Protein AF-A0A917JZK0-F1 (afdb_monomer_lite)

Foldseek 3Di:
DDPVVVVVVVVVVVVVVLCVVQVLPCPPVNVVLLVVLVVQLVVCVVVVNVVSNVVSVVVSVVVVVVSSVVSGPPVPDDVVVVCVVVPPPPPDPPDPVVVVVPPPPDDDDDDDDD

Sequence (114 aa):
MSQTGLMFQRLTMRLRMFIAILHLDYGGAAVDLIARANAGIFEAIRNGDGDDAARRWRVKVERSVRYMAARLPDDHFDPDLWGTIAGRAAPEPGDPRMNCAAEQHGDDRPRNIP

Secondary structure (DSSP, 8-state):
--HHHHHHHHHHHHHHHHHHHTT----HHHHHHHHHHHHHHHHHHHTT-HHHHHHHHHHHHHHHHHHHHTTS-TTT--HHHHHHHS--PPPPTT-GGGGGGSTTS---------

Organism: NCBI:txid89367

Radius of gyration: 22.59 Å; chains: 1; bounding box: 51×58×58 Å

Structure (mmCIF, N/CA/C/O backbone):
data_AF-A0A917JZK0-F1
#
_entry.id   AF-A0A917JZK0-F1
#
loop_
_atom_site.group_PDB
_atom_site.id
_atom_site.type_symbol
_atom_site.label_atom_id
_atom_site.label_alt_id
_atom_site.label_comp_id
_atom_site.label_asym_id
_atom_site.label_entity_id
_atom_site.label_seq_id
_atom_site.pdbx_PDB_ins_code
_atom_site.Cartn_x
_atom_site.Cartn_y
_atom_site.Cartn_z
_atom_site.occupancy
_atom_site.B_iso_or_equiv
_atom_site.auth_seq_id
_atom_site.auth_comp_id
_atom_site.auth_asym_id
_atom_site.auth_atom_id
_atom_site.pdbx_PDB_model_num
ATOM 1 N N . MET A 1 1 ? 11.403 2.290 22.614 1.00 55.97 1 MET A N 1
ATOM 2 C CA . MET A 1 1 ? 10.854 2.046 21.258 1.00 55.97 1 MET A CA 1
ATOM 3 C C . MET A 1 1 ? 10.500 0.574 21.143 1.00 55.97 1 MET A C 1
ATOM 5 O O . MET A 1 1 ? 11.315 -0.249 21.536 1.00 55.97 1 MET A O 1
ATOM 9 N N . SER A 1 2 ? 9.299 0.238 20.674 1.00 78.44 2 SER A N 1
ATOM 10 C CA . SER A 1 2 ? 8.872 -1.157 20.505 1.00 78.44 2 SER A CA 1
ATOM 11 C C . SER A 1 2 ? 9.589 -1.818 19.320 1.00 78.44 2 SER A C 1
ATOM 13 O O . SER A 1 2 ? 9.923 -1.158 18.334 1.00 78.44 2 SER A O 1
ATOM 15 N N . GLN A 1 3 ? 9.805 -3.133 19.396 1.00 77.06 3 GLN A N 1
ATOM 16 C CA . GLN A 1 3 ? 10.429 -3.940 18.337 1.00 77.06 3 GLN A CA 1
ATOM 17 C C . GLN A 1 3 ? 9.729 -3.776 16.975 1.00 77.06 3 GLN A C 1
ATOM 19 O O . GLN A 1 3 ? 10.386 -3.694 15.936 1.00 77.06 3 GLN A O 1
ATOM 24 N N . THR A 1 4 ? 8.406 -3.610 16.986 1.00 73.12 4 THR A N 1
ATOM 25 C CA . THR A 1 4 ? 7.583 -3.319 15.804 1.00 73.12 4 THR A CA 1
ATOM 26 C C . THR A 1 4 ? 7.980 -2.012 15.111 1.00 73.12 4 THR A C 1
ATOM 28 O O . THR A 1 4 ? 8.026 -1.960 13.883 1.00 73.12 4 THR A O 1
ATOM 31 N N . GLY A 1 5 ? 8.325 -0.967 15.872 1.00 80.12 5 GLY A N 1
ATOM 32 C CA . GLY A 1 5 ? 8.746 0.322 15.313 1.00 80.12 5 GLY A CA 1
ATOM 33 C C . GLY A 1 5 ? 10.058 0.226 14.530 1.00 80.12 5 GLY A C 1
ATOM 34 O O . GLY A 1 5 ? 10.166 0.759 13.426 1.00 80.12 5 GLY A O 1
ATOM 35 N N . LEU A 1 6 ? 11.031 -0.531 15.047 1.00 79.00 6 LEU A N 1
ATOM 36 C CA . LEU A 1 6 ? 12.308 -0.771 14.363 1.00 79.00 6 LEU A CA 1
ATOM 37 C C . LEU A 1 6 ? 12.136 -1.605 13.086 1.00 79.00 6 LEU A C 1
ATOM 39 O O . LEU A 1 6 ? 12.790 -1.329 12.077 1.00 79.00 6 LEU A O 1
ATOM 43 N N . MET A 1 7 ? 11.240 -2.597 13.099 1.00 76.81 7 MET A N 1
ATOM 44 C CA . MET A 1 7 ? 10.906 -3.371 11.898 1.00 76.81 7 MET A CA 1
ATOM 45 C C . MET A 1 7 ? 10.280 -2.486 10.817 1.00 76.81 7 MET A C 1
ATOM 47 O O . MET A 1 7 ? 10.711 -2.536 9.665 1.00 76.81 7 MET A O 1
ATOM 51 N N . PHE A 1 8 ? 9.333 -1.622 11.189 1.00 75.38 8 PHE A N 1
ATOM 52 C CA . PHE A 1 8 ? 8.718 -0.664 10.268 1.00 75.38 8 PHE A CA 1
ATOM 53 C C . PHE A 1 8 ? 9.735 0.303 9.664 1.00 75.38 8 PHE A C 1
ATOM 55 O O . PHE A 1 8 ? 9.700 0.577 8.462 1.00 75.38 8 PHE A O 1
ATOM 62 N N . GLN A 1 9 ? 10.667 0.801 10.474 1.00 76.00 9 GLN A N 1
ATOM 63 C CA . GLN A 1 9 ? 11.707 1.710 10.008 1.00 76.00 9 GLN A CA 1
ATOM 64 C C . GLN A 1 9 ? 12.640 1.027 8.998 1.00 76.00 9 GLN A C 1
ATOM 66 O O . GLN A 1 9 ? 12.891 1.578 7.924 1.00 76.00 9 GLN A O 1
ATOM 71 N N . ARG A 1 10 ? 13.095 -0.201 9.289 1.00 84.12 10 ARG A N 1
ATOM 72 C CA . ARG A 1 10 ? 13.914 -1.000 8.358 1.00 84.12 10 ARG A CA 1
ATOM 73 C C . ARG A 1 10 ? 13.168 -1.312 7.063 1.00 84.12 10 ARG A C 1
ATOM 75 O O . ARG A 1 10 ? 13.746 -1.173 5.987 1.00 84.12 10 ARG A O 1
ATOM 82 N N . LEU A 1 11 ? 11.894 -1.690 7.155 1.00 79.38 11 LEU A N 1
ATOM 83 C CA . LEU A 1 11 ? 11.044 -1.943 5.992 1.00 79.38 11 LEU A CA 1
ATOM 84 C C . LEU A 1 11 ? 10.902 -0.689 5.124 1.00 79.38 11 LEU A C 1
ATOM 86 O O . LEU A 1 11 ? 11.087 -0.750 3.913 1.00 79.38 11 LEU A O 1
ATOM 90 N N . THR A 1 12 ? 10.638 0.458 5.747 1.00 79.25 12 THR A N 1
ATOM 91 C CA . THR A 1 12 ? 10.505 1.740 5.046 1.00 79.25 12 THR A CA 1
ATOM 92 C C . THR A 1 12 ? 11.798 2.109 4.320 1.00 79.25 12 THR A C 1
ATOM 94 O O . THR A 1 12 ? 11.759 2.568 3.180 1.00 79.25 12 THR A O 1
ATOM 97 N N . MET A 1 13 ? 12.953 1.894 4.954 1.00 80.12 13 MET A N 1
ATOM 98 C CA . MET A 1 13 ? 14.251 2.176 4.343 1.00 80.12 13 MET A CA 1
ATOM 99 C C . MET A 1 13 ? 14.526 1.265 3.141 1.00 80.12 13 MET A C 1
ATOM 101 O O . MET A 1 13 ? 14.900 1.761 2.080 1.00 80.12 13 MET A O 1
ATOM 105 N N . ARG A 1 14 ? 14.257 -0.041 3.272 1.00 81.75 14 ARG A N 1
ATOM 106 C CA . ARG A 1 14 ? 14.382 -1.010 2.170 1.00 81.75 14 ARG A CA 1
ATOM 107 C C . ARG A 1 14 ? 13.461 -0.673 1.001 1.00 81.75 14 ARG A C 1
ATOM 109 O O . ARG A 1 14 ? 13.899 -0.708 -0.141 1.00 81.75 14 ARG A O 1
ATOM 116 N N . LEU A 1 15 ? 12.216 -0.288 1.282 1.00 79.69 15 LEU A N 1
ATOM 117 C CA . LEU A 1 15 ? 11.267 0.117 0.249 1.00 79.69 15 LEU A CA 1
ATOM 118 C C . LEU A 1 15 ? 11.755 1.362 -0.503 1.00 79.69 15 LEU A C 1
ATOM 120 O O . LEU A 1 15 ? 11.725 1.383 -1.725 1.00 79.69 15 LEU A O 1
ATOM 124 N N . ARG A 1 16 ? 12.259 2.380 0.206 1.00 80.75 16 ARG A N 1
ATOM 125 C CA . ARG A 1 16 ? 12.818 3.587 -0.429 1.00 80.75 16 ARG A CA 1
ATOM 126 C C . ARG A 1 16 ? 14.021 3.277 -1.318 1.00 80.75 16 ARG A C 1
ATOM 128 O O . ARG A 1 16 ? 14.118 3.837 -2.402 1.00 80.75 16 ARG A O 1
ATOM 135 N N . MET A 1 17 ? 14.905 2.380 -0.880 1.00 76.31 17 MET A N 1
ATOM 136 C CA . MET A 1 17 ? 16.029 1.917 -1.700 1.00 76.31 17 MET A CA 1
ATOM 137 C C . MET A 1 17 ? 15.547 1.192 -2.958 1.00 76.31 17 MET A C 1
ATOM 139 O O . MET A 1 17 ? 16.023 1.503 -4.040 1.00 76.31 17 MET A O 1
ATOM 143 N N . PHE A 1 18 ? 14.572 0.286 -2.838 1.00 76.88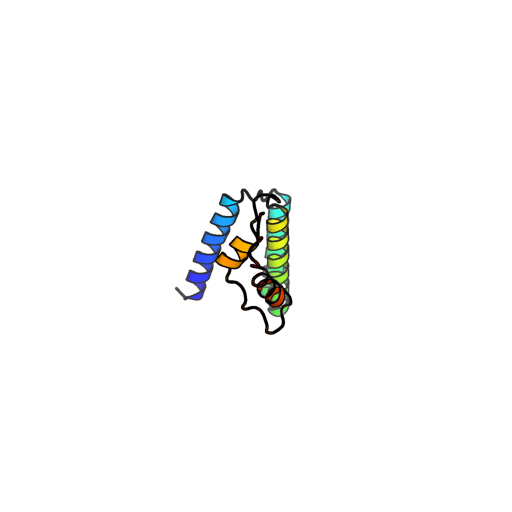 18 PHE A N 1
ATOM 144 C CA . PHE A 1 18 ? 13.998 -0.434 -3.981 1.00 76.88 18 PHE A CA 1
ATOM 145 C C . PHE A 1 18 ? 13.389 0.522 -5.014 1.00 76.88 18 PHE A C 1
ATOM 147 O O . PHE A 1 18 ? 13.659 0.409 -6.205 1.00 76.88 18 PHE A O 1
ATOM 154 N N . ILE A 1 19 ? 12.634 1.516 -4.541 1.00 73.12 19 ILE A N 1
ATOM 155 C CA . ILE A 1 19 ? 12.043 2.565 -5.379 1.00 73.12 19 ILE A CA 1
ATOM 156 C C . ILE A 1 19 ? 13.120 3.353 -6.133 1.00 73.12 19 ILE A C 1
ATOM 158 O O . ILE A 1 19 ? 12.978 3.583 -7.332 1.00 73.12 19 ILE A O 1
ATOM 162 N N . ALA A 1 20 ? 14.190 3.747 -5.438 1.00 73.56 20 ALA A N 1
ATOM 163 C CA . ALA A 1 20 ? 15.282 4.512 -6.026 1.00 73.56 20 ALA A CA 1
ATOM 164 C C . ALA A 1 20 ? 16.091 3.691 -7.044 1.00 73.56 20 ALA A C 1
ATOM 166 O O . ALA A 1 20 ? 16.359 4.182 -8.133 1.00 73.56 20 ALA A O 1
ATOM 167 N N . ILE A 1 21 ? 16.446 2.444 -6.711 1.00 70.25 21 ILE A N 1
ATOM 168 C CA . ILE A 1 21 ? 17.255 1.558 -7.566 1.00 70.25 21 ILE A CA 1
ATOM 169 C C . ILE A 1 21 ? 16.525 1.221 -8.865 1.00 70.25 21 ILE A C 1
ATOM 171 O O . ILE A 1 21 ? 17.133 1.213 -9.929 1.00 70.25 21 ILE A O 1
ATOM 175 N N . LEU A 1 22 ? 15.222 0.956 -8.789 1.00 70.50 22 LEU A N 1
ATOM 176 C CA . LEU A 1 22 ? 14.434 0.551 -9.951 1.00 70.50 22 LEU A CA 1
ATOM 177 C C . LEU A 1 22 ? 13.897 1.727 -10.764 1.00 70.50 22 LEU A C 1
ATOM 179 O O . LEU A 1 22 ? 13.119 1.505 -11.687 1.00 70.50 22 LEU A O 1
ATOM 183 N N . HIS A 1 23 ? 14.255 2.964 -10.394 1.00 69.25 23 HIS A N 1
ATOM 184 C CA . HIS A 1 23 ? 13.680 4.186 -10.959 1.00 69.25 23 HIS A CA 1
ATOM 185 C C . HIS A 1 23 ? 12.159 4.079 -11.125 1.00 69.25 23 HIS A C 1
ATOM 187 O O . HIS A 1 23 ? 11.596 4.421 -12.166 1.00 69.25 23 HIS A O 1
ATOM 193 N N . LEU A 1 24 ? 11.485 3.573 -10.086 1.00 69.06 24 LEU A N 1
ATOM 194 C CA . LEU A 1 24 ? 10.034 3.460 -10.077 1.00 69.06 24 LEU A CA 1
ATOM 195 C C . LEU A 1 24 ? 9.451 4.872 -10.087 1.00 69.06 24 LEU A C 1
ATOM 197 O O . LEU A 1 24 ? 9.309 5.502 -9.039 1.00 69.06 24 LEU A O 1
ATOM 201 N N . ASP A 1 25 ? 9.134 5.375 -11.280 1.00 65.88 25 ASP A N 1
ATOM 202 C CA . ASP A 1 25 ? 8.515 6.681 -11.439 1.00 65.88 25 ASP A CA 1
ATOM 203 C C . ASP A 1 25 ? 7.061 6.606 -10.957 1.00 65.88 25 ASP A C 1
ATOM 205 O O . ASP A 1 25 ? 6.126 6.168 -11.652 1.00 65.88 25 ASP A O 1
ATOM 209 N N . TYR A 1 26 ? 6.885 6.995 -9.695 1.00 66.62 26 TYR A N 1
ATOM 210 C CA . TYR A 1 26 ? 5.594 7.315 -9.113 1.00 66.62 26 TYR A CA 1
ATOM 211 C C . TYR A 1 26 ? 5.155 8.681 -9.637 1.00 66.62 26 TYR A C 1
ATOM 213 O O . TYR A 1 26 ? 5.138 9.667 -8.904 1.00 66.62 26 TYR A O 1
ATOM 221 N N . GLY A 1 27 ? 4.762 8.728 -10.910 1.00 65.75 27 GLY A N 1
ATOM 222 C CA . GLY A 1 27 ? 4.083 9.892 -11.466 1.00 65.75 27 GLY A CA 1
ATOM 223 C C . GLY A 1 27 ? 2.817 10.242 -10.668 1.00 65.75 27 GLY A C 1
ATOM 224 O O . GLY A 1 27 ? 2.326 9.450 -9.855 1.00 65.75 27 GLY A O 1
ATOM 225 N N . GLY A 1 28 ? 2.242 11.421 -10.924 1.00 65.12 28 GLY A N 1
ATOM 226 C CA . GLY A 1 28 ? 1.138 11.982 -10.124 1.00 65.12 28 GLY A CA 1
ATOM 227 C C . GLY A 1 28 ? -0.039 11.025 -9.875 1.00 65.12 28 GLY A C 1
ATOM 228 O O . GLY A 1 28 ? -0.540 10.935 -8.757 1.00 65.12 28 GLY A O 1
ATOM 229 N N . ALA A 1 29 ? -0.403 10.199 -10.862 1.00 64.75 29 ALA A N 1
ATOM 230 C CA . ALA A 1 29 ? -1.479 9.214 -10.725 1.00 64.75 29 ALA A CA 1
ATOM 231 C C . ALA A 1 29 ? -1.225 8.150 -9.631 1.00 64.75 29 ALA A C 1
ATOM 233 O O . ALA A 1 29 ? -2.167 7.691 -8.979 1.00 64.75 29 ALA A O 1
ATOM 234 N N . ALA A 1 30 ? 0.033 7.758 -9.403 1.00 71.62 30 ALA A N 1
ATOM 235 C CA . ALA A 1 30 ? 0.395 6.789 -8.371 1.00 71.62 30 ALA A CA 1
ATOM 236 C C . ALA A 1 30 ? 0.380 7.421 -6.970 1.00 71.62 30 ALA A C 1
ATOM 238 O O . ALA A 1 30 ? -0.067 6.787 -6.010 1.00 71.62 30 ALA A O 1
ATOM 239 N N . VAL A 1 31 ? 0.798 8.686 -6.861 1.00 75.25 31 VAL A N 1
ATOM 240 C CA . VAL A 1 31 ? 0.724 9.472 -5.619 1.00 75.25 31 VAL A CA 1
ATOM 241 C C . VAL A 1 31 ? -0.731 9.646 -5.184 1.00 75.25 31 VAL A C 1
ATOM 243 O O . VAL A 1 31 ? -1.075 9.346 -4.039 1.00 75.25 31 VAL A O 1
ATOM 246 N N . ASP A 1 32 ? -1.608 10.013 -6.116 1.00 78.31 32 ASP A N 1
ATOM 247 C CA . ASP A 1 32 ? -3.038 10.177 -5.857 1.00 78.31 32 ASP A CA 1
ATOM 248 C C . ASP A 1 32 ? -3.715 8.869 -5.428 1.00 78.31 32 ASP A C 1
ATOM 250 O O . ASP A 1 32 ? -4.569 8.849 -4.536 1.00 78.31 32 ASP A O 1
ATOM 254 N N . LEU A 1 33 ? -3.331 7.746 -6.044 1.00 78.38 33 LEU A N 1
ATOM 255 C CA . LEU A 1 33 ? -3.829 6.423 -5.671 1.00 78.38 33 LEU A CA 1
ATOM 256 C C . LEU A 1 33 ? -3.426 6.058 -4.234 1.00 78.38 33 LEU A C 1
ATOM 258 O O . LEU A 1 33 ? -4.259 5.558 -3.473 1.00 78.38 33 LEU A O 1
ATOM 262 N N . ILE A 1 34 ? -2.174 6.325 -3.853 1.00 82.81 34 ILE A N 1
ATOM 263 C CA . ILE A 1 34 ? -1.664 6.074 -2.499 1.00 82.81 34 ILE A CA 1
ATOM 264 C C . ILE A 1 34 ? -2.379 6.967 -1.482 1.00 82.81 34 ILE A C 1
ATOM 266 O O . ILE A 1 34 ? -2.799 6.473 -0.434 1.00 82.81 34 ILE A O 1
ATOM 270 N N . ALA A 1 35 ? -2.560 8.253 -1.794 1.00 84.88 35 ALA A N 1
ATOM 271 C CA . ALA A 1 35 ? -3.246 9.203 -0.924 1.00 84.88 35 ALA A CA 1
ATOM 272 C C . ALA A 1 35 ? -4.700 8.783 -0.661 1.00 84.88 35 ALA A C 1
ATOM 274 O O . ALA A 1 35 ? -5.112 8.680 0.496 1.00 84.88 35 ALA A O 1
ATOM 275 N N . ARG A 1 36 ? -5.454 8.435 -1.715 1.00 86.81 36 ARG A N 1
ATOM 276 C CA . ARG A 1 36 ? -6.834 7.932 -1.584 1.00 86.81 36 ARG A CA 1
ATOM 277 C C . ARG A 1 36 ? -6.910 6.645 -0.765 1.00 86.81 36 ARG A C 1
ATOM 279 O O . ARG A 1 36 ? -7.785 6.511 0.087 1.00 86.81 36 ARG A O 1
ATOM 286 N N . ALA A 1 37 ? -5.992 5.706 -0.991 1.00 86.31 37 ALA A N 1
ATOM 287 C CA . ALA A 1 37 ? -5.956 4.458 -0.232 1.00 86.31 37 ALA A CA 1
ATOM 288 C C . ALA A 1 37 ? -5.665 4.699 1.260 1.00 86.31 37 ALA A C 1
ATOM 290 O O . ALA A 1 37 ? -6.309 4.094 2.115 1.00 86.31 37 ALA A O 1
ATOM 291 N N . ASN A 1 38 ? -4.742 5.611 1.579 1.00 89.75 38 ASN A N 1
ATOM 292 C CA . ASN A 1 38 ? -4.429 5.983 2.958 1.00 89.75 38 ASN A CA 1
ATOM 293 C C . ASN A 1 38 ? -5.616 6.657 3.652 1.00 89.75 38 ASN A C 1
ATOM 295 O O . ASN A 1 38 ? -5.932 6.292 4.782 1.00 89.75 38 ASN A O 1
ATOM 299 N N . ALA A 1 39 ? -6.300 7.582 2.971 1.00 92.06 39 ALA A N 1
ATOM 300 C CA . ALA A 1 39 ? -7.506 8.219 3.496 1.00 92.06 39 ALA A CA 1
ATOM 301 C C . ALA A 1 39 ? -8.591 7.176 3.809 1.00 92.06 39 ALA A C 1
ATOM 303 O O . ALA A 1 39 ? -9.179 7.193 4.885 1.00 92.06 39 ALA A O 1
ATOM 304 N N . GLY A 1 40 ? -8.787 6.199 2.918 1.00 91.12 40 GLY A N 1
ATOM 305 C CA . GLY A 1 40 ? -9.720 5.101 3.151 1.00 91.12 40 GLY A CA 1
ATOM 306 C C . GLY A 1 40 ? -9.364 4.238 4.367 1.00 91.12 40 GLY A C 1
ATOM 307 O O . GLY A 1 40 ? -10.262 3.850 5.110 1.00 91.12 40 GLY A O 1
ATOM 308 N N . ILE A 1 41 ? -8.084 3.931 4.587 1.00 91.81 41 ILE A N 1
ATOM 309 C CA . ILE A 1 41 ? -7.639 3.173 5.770 1.00 91.81 41 ILE A CA 1
ATOM 310 C C . ILE A 1 41 ? -7.859 3.998 7.043 1.00 91.81 41 ILE A C 1
ATOM 312 O O . ILE A 1 41 ? -8.378 3.477 8.026 1.00 91.81 41 ILE A O 1
ATOM 316 N N . PHE A 1 42 ? -7.501 5.283 7.014 1.00 92.44 42 PHE A N 1
ATOM 317 C CA . PHE A 1 42 ? -7.672 6.186 8.149 1.00 92.44 42 PHE A CA 1
ATOM 318 C C . PHE A 1 42 ? -9.142 6.328 8.552 1.00 92.44 42 PHE A C 1
ATOM 320 O O . PHE A 1 42 ? -9.455 6.240 9.733 1.00 92.44 42 PHE A O 1
ATOM 327 N N . GLU A 1 43 ? -10.050 6.462 7.585 1.00 95.38 43 GLU A N 1
ATOM 328 C CA . GLU A 1 43 ? -11.490 6.530 7.847 1.00 95.38 43 GLU A CA 1
ATOM 329 C C . GLU A 1 43 ? -12.036 5.255 8.502 1.00 95.38 43 GLU A C 1
ATOM 331 O O . GLU A 1 43 ? -12.810 5.340 9.452 1.00 95.38 43 GLU A O 1
ATOM 336 N N . ALA A 1 44 ? -11.600 4.073 8.058 1.00 94.00 44 ALA A N 1
ATOM 337 C CA . ALA A 1 44 ? -11.999 2.810 8.683 1.00 94.00 44 ALA A CA 1
ATOM 338 C C . ALA A 1 44 ? -11.511 2.722 10.141 1.00 94.00 44 ALA A C 1
ATOM 340 O O . ALA A 1 44 ? -12.289 2.396 11.036 1.00 94.00 44 ALA A O 1
ATOM 341 N N . ILE A 1 45 ? -10.258 3.124 10.397 1.00 94.44 45 ILE A N 1
ATOM 342 C CA . ILE A 1 45 ? -9.703 3.217 11.757 1.00 94.44 45 ILE A CA 1
ATOM 343 C C . ILE A 1 45 ? -10.505 4.212 12.605 1.00 94.44 45 ILE A C 1
ATOM 345 O O . ILE A 1 45 ? -10.866 3.900 13.737 1.00 94.44 45 ILE A O 1
ATOM 349 N N . ARG A 1 46 ? -10.817 5.394 12.059 1.00 95.56 46 ARG A N 1
ATOM 350 C CA . ARG A 1 46 ? -11.585 6.447 12.741 1.00 95.56 46 ARG A CA 1
ATOM 351 C C . ARG A 1 46 ? -12.992 5.979 13.120 1.00 95.56 46 ARG A C 1
ATOM 353 O O . ARG A 1 46 ? -13.503 6.380 14.159 1.00 95.56 46 ARG A O 1
ATOM 360 N N . ASN A 1 47 ? -13.597 5.125 12.299 1.00 95.25 47 ASN A N 1
ATOM 361 C CA . ASN A 1 47 ? -14.912 4.538 12.551 1.00 95.25 47 ASN A CA 1
ATOM 362 C C . ASN A 1 47 ? -14.862 3.279 13.442 1.00 95.25 47 ASN A C 1
ATOM 364 O O . ASN A 1 47 ? -15.908 2.704 13.724 1.00 95.25 47 ASN A O 1
ATOM 368 N N . GLY A 1 48 ? -13.676 2.845 13.888 1.00 96.12 48 GLY A N 1
ATOM 369 C CA . GLY A 1 48 ? -13.504 1.653 14.725 1.00 96.12 48 GLY A CA 1
ATOM 370 C C . GLY A 1 48 ? -13.614 0.321 13.973 1.00 96.12 48 GLY A C 1
ATOM 371 O O . GLY A 1 48 ? -13.642 -0.730 14.608 1.00 96.12 48 GLY A O 1
ATOM 372 N N . ASP A 1 49 ? -13.649 0.343 12.639 1.00 95.12 49 ASP A N 1
ATOM 373 C CA . ASP A 1 49 ? -13.748 -0.856 11.804 1.00 95.12 49 ASP A CA 1
ATOM 374 C C . ASP A 1 49 ? -12.347 -1.366 11.428 1.00 95.12 49 ASP A C 1
ATOM 376 O O . ASP A 1 49 ? -11.766 -1.035 10.386 1.00 95.12 49 ASP A O 1
ATOM 380 N N . GLY A 1 50 ? -11.771 -2.159 12.335 1.00 93.00 50 GLY A N 1
ATOM 381 C CA . GLY A 1 50 ? -10.442 -2.748 12.167 1.00 93.00 50 GLY A CA 1
ATOM 382 C C . GLY A 1 50 ? -10.350 -3.748 11.009 1.00 93.00 50 GLY A C 1
ATOM 383 O O . GLY A 1 50 ? -9.307 -3.829 10.354 1.00 93.00 50 GLY A O 1
ATOM 384 N N . ASP A 1 51 ? -11.433 -4.466 10.711 1.00 94.56 51 ASP A N 1
ATOM 385 C CA . ASP A 1 51 ? -11.466 -5.462 9.638 1.00 94.56 51 ASP A CA 1
ATOM 386 C C . ASP A 1 51 ? -11.501 -4.796 8.261 1.00 94.56 51 ASP A C 1
ATOM 388 O O . ASP A 1 51 ? -10.755 -5.190 7.355 1.00 94.56 51 ASP A O 1
ATOM 392 N N . ASP A 1 52 ? -12.296 -3.734 8.099 1.00 93.19 52 ASP A N 1
ATOM 393 C CA . ASP A 1 52 ? -12.266 -2.903 6.896 1.00 93.19 52 ASP A CA 1
ATOM 394 C C . ASP A 1 52 ? -10.906 -2.213 6.732 1.00 93.19 52 ASP A C 1
ATOM 396 O O . ASP A 1 52 ? -10.336 -2.230 5.637 1.00 93.19 52 ASP A O 1
ATOM 400 N N . ALA A 1 53 ? -10.316 -1.690 7.811 1.00 92.75 53 ALA A N 1
ATOM 401 C CA . ALA A 1 53 ? -8.977 -1.105 7.763 1.00 92.75 53 ALA A CA 1
ATOM 402 C C . ALA A 1 53 ? -7.925 -2.123 7.282 1.00 92.75 53 ALA A C 1
ATOM 404 O O . ALA A 1 53 ? -7.137 -1.827 6.375 1.00 92.75 53 ALA A O 1
ATOM 405 N N . ALA A 1 54 ? -7.944 -3.345 7.824 1.00 91.44 54 ALA A N 1
ATOM 406 C CA . ALA A 1 54 ? -7.035 -4.417 7.428 1.00 91.44 54 ALA A CA 1
ATOM 407 C C . ALA A 1 54 ? -7.268 -4.865 5.975 1.00 91.44 54 ALA A C 1
ATOM 409 O O . ALA A 1 54 ? -6.310 -5.093 5.230 1.00 91.44 54 ALA A O 1
ATOM 410 N N . ARG A 1 55 ? -8.529 -4.962 5.536 1.00 92.62 55 ARG A N 1
ATOM 411 C CA . ARG A 1 55 ? -8.886 -5.272 4.144 1.00 92.62 55 ARG A CA 1
ATOM 412 C C . ARG A 1 55 ? -8.361 -4.203 3.186 1.00 92.62 55 ARG A C 1
ATOM 414 O O . ARG A 1 55 ? -7.690 -4.539 2.209 1.00 92.62 55 ARG A O 1
ATOM 421 N N . ARG A 1 56 ? -8.606 -2.921 3.475 1.00 91.81 56 ARG A N 1
ATOM 422 C CA . ARG A 1 56 ? -8.123 -1.789 2.663 1.00 91.81 56 ARG A CA 1
ATOM 423 C C . ARG A 1 56 ? -6.600 -1.747 2.602 1.00 91.81 56 ARG A C 1
ATOM 425 O O . ARG A 1 56 ? -6.040 -1.499 1.533 1.00 91.81 56 ARG A O 1
ATOM 432 N N . TRP A 1 57 ? -5.928 -2.046 3.712 1.00 90.38 57 TRP A N 1
ATOM 433 C CA . TRP A 1 57 ? -4.472 -2.140 3.753 1.00 90.38 57 TRP A CA 1
ATOM 434 C C . TRP A 1 57 ? -3.932 -3.249 2.840 1.00 90.38 57 TRP A C 1
ATOM 436 O O . TRP A 1 57 ? -3.043 -2.974 2.032 1.00 90.38 57 TRP A O 1
ATOM 446 N N . ARG A 1 58 ? -4.504 -4.461 2.879 1.00 90.06 58 ARG A N 1
ATOM 447 C CA . ARG A 1 58 ? -4.098 -5.570 1.990 1.00 90.06 58 ARG A CA 1
ATOM 448 C C . ARG A 1 58 ? -4.258 -5.209 0.513 1.00 90.06 58 ARG A C 1
ATOM 450 O O . ARG A 1 58 ? -3.314 -5.357 -0.257 1.00 90.06 58 ARG A O 1
ATOM 457 N N . VAL A 1 59 ? -5.411 -4.647 0.142 1.00 88.38 59 VAL A N 1
ATOM 458 C CA . VAL A 1 59 ? -5.688 -4.210 -1.238 1.00 88.38 59 VAL A CA 1
ATOM 459 C C . VAL A 1 59 ? -4.710 -3.124 -1.690 1.00 88.38 59 VAL A C 1
ATOM 461 O O . VAL A 1 59 ? -4.237 -3.150 -2.827 1.00 88.38 59 VAL A O 1
ATOM 464 N N . LYS A 1 60 ? -4.371 -2.168 -0.814 1.00 87.12 60 LYS A N 1
ATOM 465 C CA . LYS A 1 60 ? -3.355 -1.149 -1.109 1.00 87.12 60 LYS A CA 1
ATOM 466 C C . LYS A 1 60 ? -2.006 -1.800 -1.410 1.00 87.12 60 LYS A C 1
ATOM 468 O O . LYS A 1 60 ? -1.388 -1.450 -2.411 1.00 87.12 60 LYS A O 1
ATOM 473 N N . VAL A 1 61 ? -1.556 -2.720 -0.555 1.00 84.81 61 VAL A N 1
ATOM 474 C CA . VAL A 1 61 ? -0.268 -3.406 -0.721 1.00 84.81 61 VAL A CA 1
ATOM 475 C C . VAL A 1 61 ? -0.235 -4.180 -2.038 1.00 84.81 61 VAL A C 1
ATOM 477 O O . VAL A 1 61 ? 0.694 -3.984 -2.816 1.00 84.81 61 VAL A O 1
ATOM 480 N N . GLU A 1 62 ? -1.264 -4.972 -2.339 1.00 83.00 62 GLU A N 1
ATOM 481 C CA . GLU A 1 62 ? -1.339 -5.752 -3.581 1.00 83.00 62 GLU A CA 1
ATOM 482 C C . GLU A 1 62 ? -1.292 -4.858 -4.828 1.00 83.00 62 GLU A C 1
ATOM 484 O O . GLU A 1 62 ? -0.512 -5.104 -5.748 1.00 83.00 62 GLU A O 1
ATOM 489 N N . ARG A 1 63 ? -2.078 -3.773 -4.849 1.00 81.62 63 ARG A N 1
ATOM 490 C CA . ARG A 1 63 ? -2.082 -2.819 -5.968 1.00 81.62 63 ARG A CA 1
ATOM 491 C C . ARG A 1 63 ? -0.733 -2.136 -6.142 1.00 81.62 63 ARG A C 1
ATOM 493 O O . ARG A 1 63 ? -0.280 -1.978 -7.271 1.00 81.62 63 ARG A O 1
ATOM 500 N N . SER A 1 64 ? -0.088 -1.744 -5.044 1.00 79.19 64 SER A N 1
ATOM 501 C CA . SER A 1 64 ? 1.251 -1.158 -5.087 1.00 79.19 64 SER A CA 1
ATOM 502 C C . SER A 1 64 ? 2.279 -2.149 -5.627 1.00 79.19 64 SER A C 1
ATOM 504 O O . SER A 1 64 ? 3.064 -1.772 -6.488 1.00 79.19 64 SER A O 1
ATOM 506 N N . VAL A 1 65 ? 2.256 -3.410 -5.184 1.00 80.06 65 VAL A N 1
ATOM 507 C CA . VAL A 1 65 ? 3.165 -4.453 -5.687 1.00 80.06 65 VAL A CA 1
ATOM 508 C C . VAL A 1 65 ? 2.935 -4.710 -7.172 1.00 80.06 65 VAL A C 1
ATOM 510 O O . VAL A 1 65 ? 3.896 -4.706 -7.932 1.00 80.06 65 VAL A O 1
ATOM 513 N N . ARG A 1 66 ? 1.678 -4.848 -7.611 1.00 79.25 66 ARG A N 1
ATOM 514 C CA . ARG A 1 66 ? 1.352 -5.049 -9.030 1.00 79.25 66 ARG A CA 1
ATOM 515 C C . ARG A 1 66 ? 1.802 -3.873 -9.897 1.00 79.25 66 ARG A C 1
ATOM 517 O O . ARG A 1 66 ? 2.351 -4.092 -10.969 1.00 79.25 66 ARG A O 1
ATOM 524 N N . TYR A 1 67 ? 1.606 -2.641 -9.425 1.00 77.62 67 TYR A N 1
ATOM 525 C CA . TYR A 1 67 ? 2.079 -1.440 -10.118 1.00 77.62 67 TYR A CA 1
ATOM 526 C C . TYR A 1 67 ? 3.609 -1.393 -10.211 1.00 77.62 67 TYR A C 1
ATOM 528 O O . TYR A 1 67 ? 4.138 -1.066 -11.268 1.00 77.62 67 TYR A O 1
ATOM 536 N N . MET A 1 68 ? 4.315 -1.734 -9.126 1.00 76.31 68 MET A N 1
ATOM 537 C CA . MET A 1 68 ? 5.779 -1.789 -9.125 1.00 76.31 68 MET A CA 1
ATOM 538 C C . MET A 1 68 ? 6.299 -2.872 -10.073 1.00 76.31 68 MET A C 1
ATOM 540 O O . MET A 1 68 ? 7.185 -2.592 -10.867 1.00 76.31 68 MET A O 1
ATOM 544 N N . ALA A 1 69 ? 5.711 -4.070 -10.037 1.00 76.50 69 ALA A N 1
ATOM 545 C CA . ALA A 1 69 ? 6.101 -5.178 -10.903 1.00 76.50 69 ALA A CA 1
ATOM 546 C C . ALA A 1 69 ? 5.904 -4.851 -12.391 1.00 76.50 69 ALA A C 1
ATOM 548 O O . ALA A 1 69 ? 6.787 -5.112 -13.192 1.00 76.50 69 ALA A O 1
ATOM 549 N N . ALA A 1 70 ? 4.789 -4.209 -12.751 1.00 76.25 70 ALA A N 1
ATOM 550 C CA . ALA A 1 70 ? 4.497 -3.821 -14.133 1.00 76.25 70 ALA A CA 1
ATOM 551 C C . ALA A 1 70 ? 5.393 -2.693 -14.682 1.00 76.25 70 ALA A C 1
ATOM 553 O O . ALA A 1 70 ? 5.322 -2.381 -15.867 1.00 76.25 70 ALA A O 1
ATOM 554 N N . ARG A 1 71 ? 6.175 -2.024 -13.826 1.00 73.75 71 ARG A N 1
ATOM 555 C CA . ARG A 1 71 ? 7.118 -0.966 -14.221 1.00 73.75 71 ARG A CA 1
ATOM 556 C C . ARG A 1 71 ? 8.556 -1.463 -14.350 1.00 73.75 71 ARG A C 1
ATOM 558 O O . ARG A 1 71 ? 9.420 -0.683 -14.739 1.00 73.75 71 ARG A O 1
ATOM 565 N N . LEU A 1 72 ? 8.816 -2.707 -13.963 1.00 70.81 72 LEU A N 1
ATOM 566 C CA . LEU A 1 72 ? 10.126 -3.313 -14.120 1.00 70.81 72 LEU A CA 1
ATOM 567 C C . LEU A 1 72 ? 10.367 -3.595 -15.609 1.00 70.81 72 LEU A C 1
ATOM 569 O O . LEU A 1 72 ? 9.439 -4.051 -16.275 1.00 70.81 72 LEU A O 1
ATOM 573 N N . PRO A 1 73 ? 11.572 -3.333 -16.143 1.00 63.88 73 PRO A N 1
ATOM 574 C CA . PRO A 1 73 ? 11.923 -3.773 -17.489 1.00 63.88 73 PRO A CA 1
ATOM 575 C C . PRO A 1 73 ? 11.881 -5.306 -17.558 1.00 63.88 73 PRO A C 1
ATOM 577 O O . PRO A 1 73 ? 12.393 -5.964 -16.643 1.00 63.88 73 PRO A O 1
ATOM 580 N N . ASP A 1 74 ? 11.324 -5.865 -18.638 1.00 61.12 74 ASP A N 1
ATOM 581 C CA . ASP A 1 74 ? 11.252 -7.320 -18.869 1.00 61.12 74 ASP A CA 1
ATOM 582 C C . ASP A 1 74 ? 12.649 -7.982 -18.836 1.00 61.12 74 ASP A C 1
ATOM 584 O O . ASP A 1 74 ? 12.797 -9.144 -18.469 1.00 61.12 74 ASP A O 1
ATOM 588 N N . ASP A 1 75 ? 13.692 -7.209 -19.139 1.00 57.88 75 ASP A N 1
ATOM 589 C CA . ASP A 1 75 ? 15.095 -7.608 -19.248 1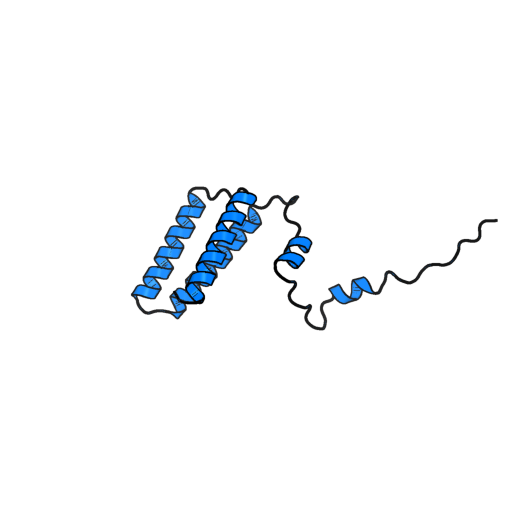.00 57.88 75 ASP A CA 1
ATOM 590 C C . ASP A 1 75 ? 15.917 -7.397 -17.953 1.00 57.88 75 ASP A C 1
ATOM 592 O O . ASP A 1 75 ? 17.122 -7.668 -17.924 1.00 57.88 75 ASP A O 1
ATOM 596 N N . HIS A 1 76 ? 15.304 -6.917 -16.861 1.00 56.44 76 HIS A N 1
ATOM 597 C CA . HIS A 1 76 ? 16.022 -6.617 -15.607 1.00 56.44 76 HIS A CA 1
ATOM 598 C C . HIS A 1 76 ? 15.416 -7.193 -14.325 1.00 56.44 76 HIS A C 1
ATOM 600 O O . HIS A 1 76 ? 16.079 -7.164 -13.284 1.00 56.44 76 HIS A O 1
ATOM 606 N N . PHE A 1 77 ? 14.200 -7.741 -14.362 1.00 59.84 77 PHE A N 1
ATOM 607 C CA . PHE A 1 77 ? 13.659 -8.469 -13.216 1.00 59.84 77 PHE A CA 1
ATOM 608 C C . PHE A 1 77 ? 13.940 -9.963 -13.347 1.00 59.84 77 PHE A C 1
ATOM 610 O O . PHE A 1 77 ? 13.174 -10.687 -13.970 1.00 59.84 77 PHE A O 1
ATOM 617 N N . ASP A 1 78 ? 15.036 -10.413 -12.735 1.00 64.31 78 ASP A N 1
ATOM 618 C CA . ASP A 1 78 ? 15.372 -11.831 -12.603 1.00 64.31 78 ASP A CA 1
ATOM 619 C C . ASP A 1 78 ? 14.496 -12.482 -11.502 1.00 64.31 78 ASP A C 1
ATOM 621 O O . ASP A 1 78 ? 14.703 -12.225 -10.304 1.00 64.31 78 ASP A O 1
ATOM 625 N N . PRO A 1 79 ? 13.499 -13.317 -11.865 1.00 61.50 79 PRO A N 1
ATOM 626 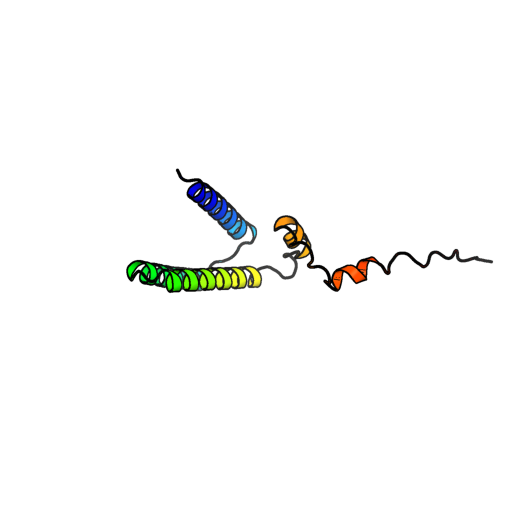C CA . PRO A 1 79 ? 12.581 -13.931 -10.908 1.00 61.50 79 PRO A CA 1
ATOM 627 C C . PRO A 1 79 ? 13.265 -14.984 -10.024 1.00 61.50 79 PRO A C 1
ATOM 629 O O . PRO A 1 79 ? 12.819 -15.222 -8.897 1.00 61.50 79 PRO A O 1
ATOM 632 N N . ASP A 1 80 ? 14.348 -15.594 -10.507 1.00 61.75 80 ASP A N 1
ATOM 633 C CA . ASP A 1 80 ? 15.114 -16.616 -9.793 1.00 61.75 80 ASP A CA 1
ATOM 634 C C . ASP A 1 80 ? 16.031 -15.974 -8.744 1.00 61.75 80 ASP A C 1
ATOM 636 O O . ASP A 1 80 ? 16.110 -16.433 -7.594 1.00 61.75 80 ASP A O 1
ATOM 640 N N . LEU A 1 81 ? 16.645 -14.837 -9.086 1.00 62.84 81 LEU A N 1
ATOM 641 C CA . LEU A 1 81 ? 17.354 -13.989 -8.129 1.00 62.84 81 LEU A CA 1
ATOM 642 C C . LEU A 1 81 ? 16.397 -13.466 -7.055 1.00 62.84 81 LEU A C 1
ATOM 644 O O . LEU A 1 81 ? 16.711 -13.506 -5.862 1.00 62.84 81 LEU A O 1
ATOM 648 N N . TRP A 1 82 ? 15.204 -13.024 -7.456 1.00 61.38 82 TRP A N 1
ATOM 649 C CA . TRP A 1 82 ? 14.176 -12.604 -6.511 1.00 61.38 82 TRP A CA 1
ATOM 650 C C . TRP A 1 82 ? 13.758 -13.744 -5.576 1.00 61.38 82 TRP A C 1
ATOM 652 O O . TRP A 1 82 ? 13.703 -13.538 -4.365 1.00 61.38 82 TRP A O 1
ATOM 662 N N . GLY A 1 83 ? 13.543 -14.958 -6.093 1.00 62.88 83 GLY A N 1
ATOM 663 C CA . GLY A 1 83 ? 13.260 -16.143 -5.278 1.00 62.88 83 GLY A CA 1
ATOM 664 C C . GLY A 1 83 ? 14.379 -16.474 -4.283 1.00 62.88 83 GLY A C 1
ATOM 665 O O . GLY A 1 83 ? 14.108 -16.916 -3.169 1.00 62.88 83 GLY A O 1
ATOM 666 N N . THR A 1 84 ? 15.631 -16.194 -4.643 1.00 67.94 84 THR A N 1
ATOM 667 C CA . THR A 1 84 ? 16.798 -16.372 -3.765 1.00 67.94 84 THR A CA 1
ATOM 668 C C . THR A 1 84 ? 16.849 -15.315 -2.655 1.00 67.94 84 THR A C 1
ATOM 670 O O . THR A 1 84 ? 17.089 -15.649 -1.495 1.00 67.94 84 THR A O 1
ATOM 673 N N . ILE A 1 85 ? 16.580 -14.045 -2.977 1.00 52.09 85 ILE A N 1
ATOM 674 C CA . ILE A 1 85 ? 16.661 -12.917 -2.029 1.00 52.09 85 ILE A CA 1
ATOM 675 C C . ILE A 1 85 ? 15.434 -12.845 -1.109 1.00 52.09 85 ILE A C 1
ATOM 677 O O . ILE A 1 85 ? 15.564 -12.553 0.081 1.00 52.09 85 ILE A O 1
ATOM 681 N N . ALA A 1 86 ? 14.239 -13.094 -1.643 1.00 62.19 86 ALA A N 1
ATOM 682 C CA . ALA A 1 86 ? 12.987 -13.056 -0.889 1.00 62.19 86 ALA A CA 1
ATOM 683 C C . ALA A 1 86 ? 12.794 -14.290 0.011 1.00 62.19 86 ALA A C 1
ATOM 685 O O . ALA A 1 86 ? 11.906 -14.287 0.863 1.00 62.19 86 ALA A O 1
ATOM 686 N N . GLY A 1 87 ? 13.641 -15.310 -0.155 1.00 48.53 87 GLY A N 1
ATOM 687 C CA . GLY A 1 87 ? 13.483 -16.622 0.450 1.00 48.53 87 GLY A CA 1
ATOM 688 C C . GLY A 1 87 ? 12.470 -17.437 -0.345 1.00 48.53 87 GLY A C 1
ATOM 689 O O . GLY A 1 87 ? 11.274 -17.143 -0.339 1.00 48.53 8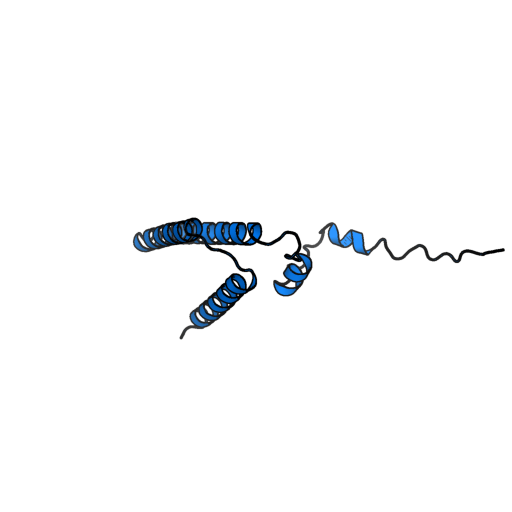7 GLY A O 1
ATOM 690 N N . ARG A 1 88 ? 12.943 -18.478 -1.035 1.00 53.06 88 ARG A N 1
ATOM 691 C CA . ARG A 1 88 ? 12.074 -19.442 -1.709 1.00 53.06 88 ARG A CA 1
ATOM 692 C C . ARG A 1 88 ? 11.206 -20.063 -0.620 1.00 53.06 88 ARG A C 1
ATOM 694 O O . ARG A 1 88 ? 11.741 -20.703 0.286 1.00 53.06 88 ARG A O 1
ATOM 701 N N . ALA A 1 89 ? 9.889 -19.849 -0.673 1.00 54.28 89 ALA A N 1
ATOM 702 C CA . ALA A 1 89 ? 8.982 -20.696 0.089 1.00 54.28 89 ALA A CA 1
ATOM 703 C C . ALA A 1 89 ? 9.366 -22.138 -0.256 1.00 54.28 89 ALA A C 1
ATOM 705 O O . ALA A 1 89 ? 9.538 -22.450 -1.440 1.00 54.28 89 ALA A O 1
ATOM 706 N N . ALA A 1 90 ? 9.627 -22.958 0.764 1.00 54.66 90 ALA A N 1
ATOM 707 C CA . ALA A 1 90 ? 9.984 -24.349 0.545 1.00 54.66 90 ALA A CA 1
ATOM 708 C C . ALA A 1 90 ? 8.937 -24.951 -0.407 1.00 54.66 90 ALA A C 1
ATOM 710 O O . ALA A 1 90 ? 7.747 -24.709 -0.195 1.00 54.66 90 ALA A O 1
ATOM 711 N N . PRO A 1 91 ? 9.352 -25.635 -1.487 1.00 52.84 91 PRO A N 1
ATOM 712 C CA . PRO A 1 91 ? 8.393 -26.248 -2.389 1.00 52.84 91 PRO A CA 1
ATOM 713 C C . PRO A 1 91 ? 7.510 -27.191 -1.570 1.00 52.84 91 PRO A C 1
ATOM 715 O O . PRO A 1 91 ? 8.017 -28.051 -0.847 1.00 52.84 91 PRO A O 1
ATOM 718 N N . GLU A 1 92 ? 6.195 -26.983 -1.645 1.00 56.38 92 GLU A N 1
ATOM 719 C CA . GLU A 1 92 ? 5.224 -27.900 -1.055 1.00 56.38 92 GLU A CA 1
ATOM 720 C C . GLU A 1 92 ? 5.462 -29.304 -1.646 1.00 56.38 92 GLU A C 1
ATOM 722 O O . GLU A 1 92 ? 5.756 -29.416 -2.846 1.00 56.38 92 GLU A O 1
ATOM 727 N N . PRO A 1 93 ? 5.363 -30.380 -0.844 1.00 45.56 93 PRO A N 1
ATOM 728 C CA . PRO A 1 93 ? 5.558 -31.739 -1.334 1.00 45.56 93 PRO A CA 1
ATOM 729 C C . PRO A 1 93 ? 4.606 -32.029 -2.506 1.00 45.56 93 PRO A C 1
ATOM 731 O O . PRO A 1 93 ? 3.398 -32.151 -2.314 1.00 45.56 93 PRO A O 1
ATOM 734 N N . GLY A 1 94 ? 5.151 -32.119 -3.725 1.00 61.78 94 GLY A N 1
ATOM 735 C CA . GLY A 1 94 ? 4.382 -32.345 -4.956 1.00 61.78 94 GLY A CA 1
ATOM 736 C C . GLY A 1 94 ? 4.466 -31.244 -6.021 1.00 61.78 94 GLY A C 1
ATOM 737 O O . GLY A 1 94 ? 3.761 -31.352 -7.023 1.00 61.78 94 GLY A O 1
ATOM 738 N N . ASP A 1 95 ? 5.303 -30.208 -5.859 1.00 60.50 95 ASP A N 1
ATOM 739 C CA . ASP A 1 95 ? 5.535 -29.226 -6.935 1.00 60.50 95 ASP A CA 1
ATOM 740 C C . ASP A 1 95 ? 6.139 -29.923 -8.182 1.00 60.50 95 ASP A C 1
ATOM 742 O O . ASP A 1 95 ? 7.221 -30.518 -8.088 1.00 60.50 95 ASP A O 1
ATOM 746 N N . PRO A 1 96 ? 5.498 -29.836 -9.367 1.00 59.31 96 PRO A N 1
ATOM 747 C CA . PRO A 1 96 ? 5.998 -30.434 -10.607 1.00 59.31 96 PRO A CA 1
ATOM 748 C C . PRO A 1 96 ? 7.410 -29.971 -11.008 1.00 59.31 96 PRO A C 1
ATOM 750 O O . PRO A 1 96 ? 8.079 -30.662 -11.775 1.00 59.31 96 PRO A O 1
ATOM 753 N N . ARG A 1 97 ? 7.920 -28.858 -10.458 1.00 58.84 97 ARG A N 1
ATOM 754 C CA . ARG A 1 97 ? 9.311 -28.410 -10.655 1.00 58.84 97 ARG A CA 1
ATOM 755 C C . ARG A 1 97 ? 10.368 -29.334 -10.039 1.00 58.84 97 ARG A C 1
ATOM 757 O O . ARG A 1 97 ? 11.525 -29.250 -10.442 1.00 58.84 97 ARG A O 1
ATOM 764 N N . MET A 1 98 ? 10.005 -30.218 -9.104 1.00 56.72 98 MET A N 1
ATOM 765 C CA . MET A 1 98 ? 10.930 -31.234 -8.576 1.00 56.72 98 MET A CA 1
ATOM 766 C C . MET A 1 98 ? 11.254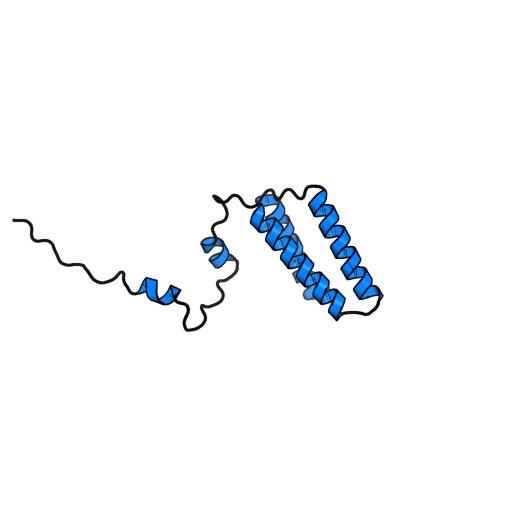 -32.329 -9.603 1.00 56.72 98 MET A C 1
ATOM 768 O O . MET A 1 98 ? 12.339 -32.904 -9.545 1.00 56.72 98 MET A O 1
ATOM 772 N N . ASN A 1 99 ? 10.367 -32.584 -10.572 1.00 54.72 99 ASN A N 1
ATOM 773 C CA . ASN A 1 99 ? 10.555 -33.664 -11.544 1.00 54.72 99 ASN A CA 1
ATOM 774 C C . ASN A 1 99 ? 11.513 -33.296 -12.689 1.00 54.72 99 ASN A C 1
ATOM 776 O O . ASN A 1 99 ? 12.136 -34.188 -13.255 1.00 54.72 99 ASN A O 1
ATOM 780 N N . CYS A 1 100 ? 11.716 -32.007 -12.990 1.00 48.03 100 CYS A N 1
ATOM 781 C CA . CYS A 1 100 ? 12.635 -31.591 -14.061 1.00 48.03 100 CYS A CA 1
ATOM 782 C C . CYS A 1 100 ? 14.123 -31.790 -13.716 1.00 48.03 100 CYS A C 1
ATOM 784 O O . CYS A 1 100 ? 14.960 -31.819 -14.614 1.00 48.03 100 CYS A O 1
ATOM 786 N N . ALA A 1 101 ? 14.476 -31.917 -12.431 1.00 48.41 101 ALA A N 1
ATOM 787 C CA . ALA A 1 101 ? 15.867 -32.096 -12.007 1.00 48.41 101 ALA A CA 1
ATOM 788 C C . ALA A 1 101 ? 16.361 -33.553 -12.122 1.00 48.41 101 ALA A C 1
ATOM 790 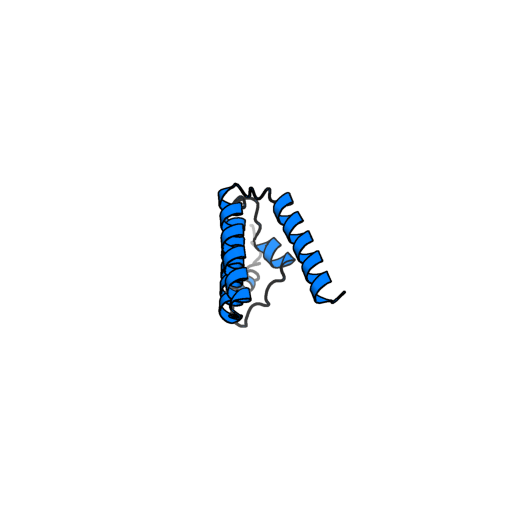O O . ALA A 1 101 ? 17.565 -33.790 -12.056 1.00 48.41 101 ALA A O 1
ATOM 791 N N . ALA A 1 102 ? 15.461 -34.527 -12.300 1.00 47.09 102 ALA A N 1
ATOM 792 C CA . ALA A 1 102 ? 15.810 -35.949 -12.296 1.00 47.09 102 ALA A CA 1
ATOM 793 C C . ALA A 1 102 ? 16.171 -36.519 -13.684 1.00 47.09 102 ALA A C 1
ATOM 795 O O . ALA A 1 102 ? 16.769 -37.589 -13.756 1.00 47.09 102 ALA A O 1
ATOM 796 N N . GLU A 1 103 ? 15.862 -35.824 -14.784 1.00 43.75 103 GLU A N 1
ATOM 797 C CA . GLU A 1 103 ? 15.999 -36.384 -16.143 1.00 43.75 103 GLU A CA 1
ATOM 798 C C . GLU A 1 103 ? 17.325 -36.050 -16.861 1.00 43.75 103 GLU A C 1
ATOM 800 O O . GLU A 1 103 ? 17.526 -36.470 -17.995 1.00 43.75 103 GLU A O 1
ATOM 805 N N . GLN A 1 104 ? 18.273 -35.348 -16.224 1.00 48.25 104 GLN A N 1
ATOM 806 C CA . GLN A 1 104 ? 19.538 -34.940 -16.874 1.00 48.25 104 GLN A CA 1
ATOM 807 C C . GLN A 1 104 ? 20.757 -35.838 -16.578 1.00 48.25 104 GLN A C 1
ATOM 809 O O . GLN A 1 104 ? 21.867 -35.497 -16.978 1.00 48.25 104 GLN A O 1
ATOM 814 N N . HIS A 1 105 ? 20.597 -36.987 -15.908 1.00 45.12 105 HIS A N 1
ATOM 815 C CA . HIS A 1 105 ? 21.730 -37.852 -15.530 1.00 45.12 105 HIS A CA 1
ATOM 816 C C . HIS A 1 105 ? 21.669 -39.270 -16.117 1.00 45.12 105 HIS A C 1
ATOM 818 O O . HIS A 1 105 ? 21.805 -40.258 -15.397 1.00 45.12 105 HIS A O 1
ATOM 824 N N . GLY A 1 106 ? 21.469 -39.396 -17.431 1.00 47.81 106 GLY A N 1
ATOM 825 C CA . GLY A 1 106 ? 21.436 -40.723 -18.043 1.00 47.81 106 GLY A CA 1
ATOM 826 C C . GLY A 1 106 ? 21.504 -40.773 -19.563 1.00 47.81 106 GLY A C 1
ATOM 827 O O . GLY A 1 106 ? 20.587 -41.313 -20.162 1.00 47.81 106 GLY A O 1
ATOM 828 N N . ASP A 1 107 ? 22.579 -40.279 -20.181 1.00 50.78 107 ASP A N 1
ATOM 829 C CA . ASP A 1 107 ? 23.057 -40.840 -21.459 1.00 50.78 107 ASP A CA 1
ATOM 830 C C . ASP A 1 107 ? 24.523 -40.451 -21.699 1.00 50.78 107 ASP A C 1
ATOM 832 O O . ASP A 1 107 ? 24.832 -39.552 -22.475 1.00 50.78 107 ASP A O 1
ATOM 836 N N . ASP A 1 108 ? 25.441 -41.114 -20.992 1.00 54.06 108 ASP A N 1
ATOM 837 C CA . ASP A 1 108 ? 26.876 -41.029 -21.278 1.00 54.06 108 ASP A CA 1
ATOM 838 C C . ASP A 1 108 ? 27.343 -42.397 -21.797 1.00 54.06 108 ASP A C 1
ATOM 840 O O . ASP A 1 108 ? 27.923 -43.222 -21.087 1.00 54.06 108 ASP A O 1
ATOM 844 N N . ARG A 1 109 ? 26.978 -42.695 -23.051 1.00 54.75 109 ARG A N 1
ATOM 845 C CA . ARG A 1 109 ? 27.521 -43.835 -23.801 1.00 54.75 109 ARG A CA 1
ATOM 846 C C . ARG A 1 109 ? 28.677 -43.343 -24.679 1.00 54.75 109 ARG A C 1
ATOM 848 O O . ARG A 1 109 ? 28.455 -42.472 -25.524 1.00 54.75 109 ARG A O 1
ATOM 855 N N . PRO A 1 110 ? 29.894 -43.905 -24.562 1.00 49.81 110 PRO A N 1
ATOM 856 C CA . PRO A 1 110 ? 31.013 -43.453 -25.375 1.00 49.81 110 PRO A CA 1
ATOM 857 C C . PRO A 1 110 ? 30.782 -43.813 -26.849 1.00 49.81 110 PRO A C 1
ATOM 859 O O . PRO A 1 110 ? 30.595 -44.980 -27.204 1.00 49.81 110 PRO A O 1
ATOM 862 N N . ARG A 1 111 ? 30.803 -42.795 -27.719 1.00 51.78 111 ARG A N 1
ATOM 863 C CA . ARG A 1 111 ? 30.855 -42.965 -29.178 1.00 51.78 111 ARG A CA 1
ATOM 864 C C . ARG A 1 111 ? 32.204 -43.567 -29.560 1.00 51.78 111 ARG A C 1
ATOM 866 O O . ARG A 1 111 ? 33.237 -42.925 -29.400 1.00 51.78 111 ARG A O 1
ATOM 873 N N . ASN A 1 112 ? 32.169 -44.782 -30.092 1.00 49.28 112 ASN A N 1
ATOM 874 C CA . ASN A 1 112 ? 33.293 -45.393 -30.790 1.00 49.28 112 ASN A CA 1
ATOM 875 C C . ASN A 1 112 ? 33.409 -44.741 -32.183 1.00 49.28 112 ASN A C 1
ATOM 877 O O . ASN A 1 112 ? 32.420 -44.706 -32.918 1.00 49.28 112 ASN A O 1
ATOM 881 N N . ILE A 1 113 ? 34.574 -44.186 -32.515 1.00 49.81 113 ILE A N 1
ATOM 882 C CA . ILE A 1 113 ? 34.899 -43.611 -33.833 1.00 49.81 113 ILE A CA 1
ATOM 883 C C . ILE A 1 113 ? 35.911 -44.569 -34.496 1.00 49.81 113 ILE A C 1
ATOM 885 O O . ILE A 1 113 ? 36.802 -45.027 -33.782 1.00 49.81 113 ILE A O 1
ATOM 889 N N . PRO A 1 114 ? 35.733 -44.918 -35.789 1.00 62.66 114 PRO A N 1
ATOM 890 C CA . PRO A 1 114 ? 36.439 -46.012 -36.471 1.00 62.66 114 PRO A CA 1
ATOM 891 C C . PRO A 1 114 ? 37.954 -45.841 -36.601 1.00 62.66 114 PRO A C 1
ATOM 893 O O . PRO A 1 114 ? 38.424 -44.683 -36.679 1.00 62.66 114 PRO A O 1
#

pLDDT: mean 71.76, std 15.05, range [43.75, 96.12]